Protein AF-A0A3D5JVE6-F1 (afdb_monomer_lite)

Foldseek 3Di:
DKDKDKDKDWDFAVVCVVVVHPRIDIDIFIWIDDPPDPDIDTDDPVRVVVVVVDDPPDDDDDDPPHPCNVVVVVVVVVD

Secondary structure (DSSP, 8-state):
--EEEEEEEEEE-HHHHHTTS-SEEEEEEEEEE-TTSSS-EEEPHHHHHHHTTS-SS---PPPTT-TTHHHHHHHHTT-

Radius of gyration: 17.22 Å; chains: 1; bounding box: 40×23×44 Å

pLDDT: mean 90.64, std 7.57, range [52.41, 96.88]

Structure (mmCIF, N/CA/C/O backbone):
data_AF-A0A3D5JVE6-F1
#
_entry.id   AF-A0A3D5JVE6-F1
#
loop_
_atom_site.group_PDB
_atom_site.id
_atom_site.type_symbol
_atom_site.label_atom_id
_atom_site.label_alt_id
_atom_site.label_comp_id
_atom_site.label_asym_id
_atom_site.label_entity_id
_atom_site.label_seq_id
_atom_site.pdbx_PDB_ins_code
_atom_site.Cartn_x
_atom_site.Cartn_y
_atom_site.Cartn_z
_atom_site.occupancy
_atom_site.B_iso_or_equiv
_atom_site.auth_seq_id
_atom_site.auth_comp_id
_atom_site.auth_asym_id
_atom_site.auth_atom_id
_atom_site.pdbx_PDB_model_num
ATOM 1 N N . MET A 1 1 ? 16.953 3.611 -0.803 1.00 83.88 1 MET A N 1
ATOM 2 C CA . MET A 1 1 ? 16.157 2.367 -0.832 1.00 83.88 1 MET A CA 1
ATOM 3 C C . MET A 1 1 ? 14.772 2.680 -0.304 1.00 83.88 1 MET A C 1
ATOM 5 O O . MET A 1 1 ? 14.696 3.350 0.720 1.00 83.88 1 MET A O 1
ATOM 9 N N . VAL A 1 2 ? 13.729 2.249 -1.013 1.00 90.69 2 VAL A N 1
ATOM 10 C CA . VAL A 1 2 ? 12.328 2.357 -0.583 1.00 90.69 2 VAL A CA 1
ATOM 11 C C . VAL A 1 2 ? 11.838 0.952 -0.252 1.00 90.69 2 VAL A C 1
ATOM 13 O O . VAL A 1 2 ? 12.076 0.031 -1.030 1.00 90.69 2 VAL A O 1
ATOM 16 N N . LEU A 1 3 ? 11.199 0.789 0.902 1.00 93.69 3 LEU A N 1
ATOM 17 C CA . LEU A 1 3 ? 10.528 -0.436 1.322 1.00 93.69 3 LEU A CA 1
ATOM 18 C C . LEU A 1 3 ? 9.017 -0.221 1.242 1.00 93.69 3 LEU A C 1
ATOM 20 O O . LEU A 1 3 ? 8.522 0.816 1.681 1.00 93.69 3 LEU A O 1
ATOM 24 N N . LEU A 1 4 ? 8.305 -1.208 0.706 1.00 94.25 4 LEU A N 1
ATOM 25 C CA . LEU A 1 4 ? 6.848 -1.255 0.718 1.00 94.25 4 LEU A CA 1
ATOM 26 C C . LEU A 1 4 ? 6.411 -2.306 1.729 1.00 94.25 4 LEU A C 1
ATOM 28 O O . LEU A 1 4 ? 6.878 -3.443 1.663 1.00 94.25 4 LEU A O 1
ATOM 32 N N . GLU A 1 5 ? 5.509 -1.946 2.634 1.00 95.19 5 GLU A N 1
ATOM 33 C CA . GLU A 1 5 ? 4.947 -2.902 3.586 1.00 95.19 5 GLU A CA 1
ATOM 34 C C . GLU A 1 5 ? 3.430 -2.745 3.743 1.00 95.19 5 GLU A C 1
ATOM 36 O O . GLU A 1 5 ? 2.907 -1.626 3.643 1.00 95.19 5 GLU A O 1
ATOM 41 N N . PRO A 1 6 ? 2.714 -3.852 4.008 1.00 95.75 6 PRO A N 1
ATOM 42 C CA . PRO A 1 6 ? 1.343 -3.785 4.474 1.00 95.75 6 PRO A CA 1
ATOM 43 C C . PRO A 1 6 ? 1.315 -3.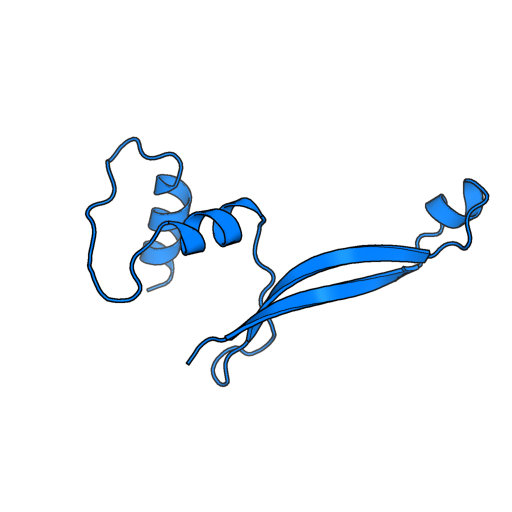232 5.902 1.00 95.75 6 PRO A C 1
ATOM 45 O O . PRO A 1 6 ? 2.095 -3.639 6.763 1.00 95.75 6 PRO A O 1
ATOM 48 N N . ARG A 1 7 ? 0.383 -2.322 6.172 1.00 95.69 7 ARG A N 1
ATOM 49 C CA . ARG A 1 7 ? 0.195 -1.705 7.481 1.00 95.69 7 ARG A CA 1
ATOM 50 C C . ARG A 1 7 ? -1.277 -1.688 7.850 1.00 95.69 7 ARG A C 1
ATOM 52 O O . ARG A 1 7 ? -2.101 -1.140 7.120 1.00 95.69 7 ARG A O 1
ATOM 59 N N . GLU A 1 8 ? -1.584 -2.278 9.001 1.00 96.62 8 GLU A N 1
ATOM 60 C CA . GLU A 1 8 ? -2.891 -2.142 9.635 1.00 96.62 8 GLU A CA 1
ATOM 61 C C . GLU A 1 8 ? -2.899 -0.892 10.521 1.00 96.62 8 GLU A C 1
ATOM 63 O O . GLU A 1 8 ? -1.982 -0.667 11.315 1.00 96.62 8 GLU A O 1
ATOM 68 N N . THR A 1 9 ? -3.941 -0.078 10.391 1.00 94.69 9 THR A N 1
ATOM 69 C CA . THR A 1 9 ? -4.242 1.024 11.304 1.00 94.69 9 THR A CA 1
ATOM 70 C C . THR A 1 9 ? -5.573 0.768 11.989 1.00 94.69 9 THR A C 1
ATOM 72 O O . THR A 1 9 ? -6.481 0.160 11.421 1.00 94.69 9 THR A O 1
ATOM 75 N N . VAL A 1 10 ? -5.687 1.228 13.233 1.00 95.88 10 VAL A N 1
ATOM 76 C CA . VAL A 1 10 ? -6.928 1.171 14.004 1.00 95.88 10 VAL A CA 1
ATOM 77 C C . VAL A 1 10 ? -7.272 2.586 14.428 1.00 95.88 10 VAL A C 1
ATOM 79 O O . VAL A 1 10 ? -6.470 3.247 15.086 1.00 95.88 10 VAL A O 1
ATOM 82 N N . ALA A 1 11 ? -8.455 3.046 14.044 1.00 95.81 11 ALA A N 1
ATOM 83 C CA . ALA A 1 11 ? -8.966 4.360 14.401 1.00 95.81 11 ALA A CA 1
ATOM 84 C C . ALA A 1 11 ? -10.283 4.227 15.161 1.00 95.81 11 ALA A C 1
ATOM 86 O O . ALA A 1 11 ? -11.048 3.287 14.937 1.00 95.81 11 ALA A O 1
ATOM 87 N N . PHE A 1 12 ? -10.549 5.181 16.050 1.00 96.50 12 PHE A N 1
ATOM 88 C CA . PHE A 1 12 ? -11.866 5.312 16.652 1.00 96.50 12 PHE A CA 1
ATOM 89 C C . PHE A 1 12 ? -12.797 6.069 15.696 1.00 96.50 12 PHE A C 1
ATOM 91 O O . PHE A 1 12 ? -12.432 7.144 15.222 1.00 96.50 12 PHE A O 1
ATOM 98 N N . GLN A 1 13 ? -13.981 5.526 15.431 1.00 96.38 13 GLN A N 1
ATOM 99 C CA . GLN A 1 13 ? -15.055 6.195 14.699 1.00 96.38 13 GLN A CA 1
ATOM 100 C C . GLN A 1 13 ? -16.320 6.160 15.551 1.00 96.38 13 GLN A C 1
ATOM 102 O O . GLN A 1 13 ? -16.769 5.092 15.973 1.00 96.38 13 GLN A O 1
ATOM 107 N N . PHE A 1 14 ? -16.878 7.337 15.829 1.00 96.25 14 PHE A N 1
ATOM 108 C CA . PHE A 1 14 ? -18.041 7.461 16.703 1.00 96.25 14 PHE A CA 1
ATOM 109 C C . PHE A 1 14 ? -19.293 6.871 16.048 1.00 96.25 14 PHE A C 1
ATOM 111 O O . PHE A 1 14 ? -20.089 6.219 16.711 1.00 96.25 14 PHE A O 1
ATOM 118 N N . GLU A 1 15 ? -19.421 7.014 14.735 1.00 96.50 15 GLU A N 1
ATOM 119 C CA . GLU A 1 15 ? -20.478 6.429 13.915 1.00 96.50 15 GLU A CA 1
ATOM 120 C C . GLU A 1 15 ? -20.492 4.902 14.053 1.00 96.50 15 GLU A C 1
ATOM 122 O O . GLU A 1 15 ? -21.527 4.319 14.360 1.00 96.50 15 GLU A O 1
ATOM 127 N N . ALA A 1 16 ? -19.319 4.262 13.969 1.00 93.00 16 ALA A N 1
ATOM 128 C CA . ALA A 1 16 ? -19.190 2.818 14.163 1.00 93.00 16 ALA A CA 1
ATOM 129 C C . ALA A 1 16 ? -19.591 2.362 15.581 1.00 93.00 16 ALA A C 1
ATOM 131 O O . ALA A 1 16 ? -20.019 1.224 15.763 1.00 93.00 16 ALA A O 1
ATOM 132 N N . LEU A 1 17 ? -19.456 3.230 16.593 1.00 96.44 17 LEU A N 1
ATOM 133 C CA . LEU A 1 17 ? -19.956 2.967 17.946 1.00 96.44 17 LEU A CA 1
ATOM 134 C C . LEU A 1 17 ? -21.484 3.098 18.007 1.00 96.44 17 LEU A C 1
ATOM 136 O O . LEU A 1 17 ? -22.148 2.260 18.614 1.00 96.44 17 LEU A O 1
ATOM 140 N N . LEU A 1 18 ? -22.043 4.138 17.384 1.00 96.88 18 LEU A N 1
ATOM 141 C CA . LEU A 1 18 ? -23.488 4.381 17.350 1.00 96.88 18 LEU A CA 1
ATOM 142 C C . LEU A 1 18 ? -24.255 3.300 16.581 1.00 96.88 18 LEU A C 1
ATOM 144 O O . LEU A 1 18 ? -25.371 2.964 16.971 1.00 96.88 18 LEU A O 1
ATOM 148 N N . ASP A 1 19 ? -23.633 2.699 15.568 1.00 95.81 19 ASP A N 1
ATOM 149 C CA . ASP A 1 19 ? -24.169 1.549 14.831 1.00 95.81 19 ASP A CA 1
ATOM 150 C C . ASP A 1 19 ? -24.113 0.231 15.640 1.00 95.81 19 ASP A C 1
ATOM 152 O O . ASP A 1 19 ? -24.442 -0.842 15.131 1.00 95.81 19 ASP A O 1
ATOM 156 N N . GLY A 1 20 ? -23.718 0.294 16.919 1.00 94.00 20 GLY A N 1
ATOM 157 C CA . GLY A 1 20 ? -23.675 -0.842 17.844 1.00 94.00 20 GLY A CA 1
ATOM 158 C C . GLY A 1 20 ? -22.359 -1.623 17.834 1.00 94.00 20 GLY A C 1
ATOM 159 O O . GLY A 1 20 ? -22.293 -2.707 18.416 1.00 94.00 20 GLY A O 1
ATOM 160 N N . GLY A 1 21 ? -21.320 -1.101 17.177 1.00 93.19 21 GLY A N 1
ATOM 161 C CA . GLY A 1 21 ? -19.970 -1.662 17.195 1.00 93.19 21 GLY A CA 1
ATOM 162 C C . GLY A 1 21 ? -19.159 -1.262 18.432 1.00 93.19 21 GLY A C 1
ATOM 163 O O . GLY A 1 21 ? -19.669 -0.699 19.397 1.00 93.19 21 GLY A O 1
ATOM 164 N N . ASP A 1 22 ? -17.852 -1.528 18.403 1.00 94.44 22 ASP A N 1
ATOM 165 C CA . ASP A 1 22 ? -16.905 -1.151 19.468 1.00 94.44 22 ASP A CA 1
ATOM 166 C C . ASP A 1 22 ? -16.214 0.202 19.207 1.00 94.44 22 ASP A C 1
ATOM 168 O O . ASP A 1 22 ? -15.248 0.571 19.882 1.00 94.44 22 ASP A O 1
ATOM 172 N N . GLY A 1 23 ? -16.702 0.935 18.202 1.00 95.31 23 GLY A N 1
ATOM 173 C CA . GLY A 1 23 ? -16.138 2.198 17.752 1.00 95.31 23 GLY A CA 1
ATOM 174 C C . GLY A 1 23 ? -14.760 2.076 17.108 1.00 95.31 23 GLY A C 1
ATOM 175 O O . GLY A 1 23 ? -14.143 3.105 16.867 1.00 95.31 23 GLY A O 1
ATOM 176 N N . ARG A 1 24 ? -14.234 0.873 16.834 1.00 96.19 24 ARG A N 1
ATOM 177 C CA . ARG A 1 24 ? -12.918 0.687 16.210 1.00 96.19 24 ARG A CA 1
ATOM 178 C C . ARG A 1 24 ? -13.069 0.278 14.755 1.00 96.19 24 ARG A C 1
ATOM 180 O O . ARG A 1 24 ? -13.649 -0.754 14.439 1.00 96.19 24 ARG A O 1
AT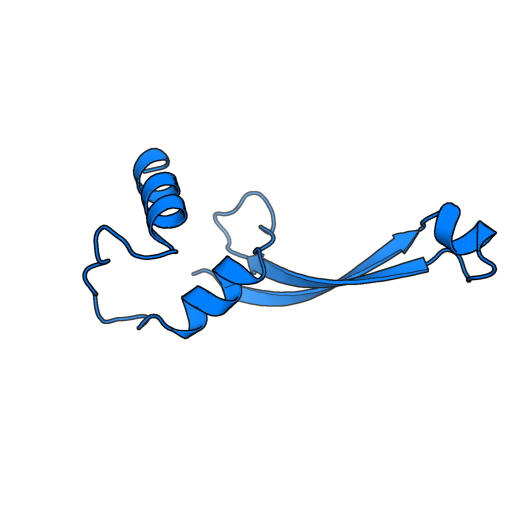OM 187 N N . VAL A 1 25 ? -12.448 1.042 13.867 1.00 95.69 25 VAL A N 1
ATOM 188 C CA . VAL A 1 25 ? -12.350 0.702 12.448 1.00 95.69 25 VAL A CA 1
ATOM 189 C C . VAL A 1 25 ? -10.908 0.367 12.115 1.00 95.69 25 VAL A C 1
ATOM 191 O O . VAL A 1 25 ? -9.988 1.128 12.422 1.00 95.69 25 VAL A O 1
ATOM 194 N N . ARG A 1 26 ? -10.726 -0.804 11.503 1.00 95.19 26 ARG A N 1
ATOM 195 C CA . ARG A 1 26 ? -9.436 -1.282 11.010 1.00 95.19 26 ARG A CA 1
ATOM 196 C C . ARG A 1 26 ? -9.329 -0.987 9.526 1.00 95.19 26 ARG A C 1
ATOM 198 O O . ARG A 1 26 ? -10.275 -1.235 8.783 1.00 95.19 26 ARG A O 1
ATOM 205 N N . ALA A 1 27 ? -8.172 -0.507 9.098 1.00 93.81 27 ALA A N 1
ATOM 206 C CA . ALA A 1 27 ? -7.849 -0.364 7.690 1.00 93.81 27 ALA A CA 1
ATOM 207 C C . ALA A 1 27 ? -6.502 -1.026 7.416 1.00 93.81 27 ALA A C 1
ATOM 209 O O . ALA A 1 27 ? -5.526 -0.770 8.119 1.00 93.81 27 ALA A O 1
ATOM 210 N N . LEU A 1 28 ? -6.454 -1.869 6.386 1.00 95.06 28 LEU A N 1
ATOM 211 C CA . LEU A 1 28 ? -5.217 -2.437 5.871 1.00 95.06 28 LEU A CA 1
ATOM 212 C C . LEU A 1 28 ? -4.843 -1.691 4.592 1.00 95.06 28 LEU A C 1
ATOM 214 O O . LEU A 1 28 ? -5.642 -1.615 3.660 1.00 95.06 28 LEU A O 1
ATOM 218 N N . GLY A 1 29 ? -3.635 -1.141 4.549 1.00 94.44 29 GLY A N 1
ATOM 219 C CA . GLY A 1 29 ? -3.123 -0.417 3.391 1.00 94.44 29 GLY A CA 1
ATOM 220 C C . GLY A 1 29 ? -1.639 -0.665 3.178 1.00 94.44 29 GLY A C 1
ATOM 221 O O . GLY A 1 29 ? -0.996 -1.353 3.966 1.00 94.44 29 GLY A O 1
ATOM 222 N N . TRP A 1 30 ? -1.093 -0.093 2.111 1.00 96.38 30 TRP A N 1
ATOM 223 C CA . TRP A 1 30 ? 0.336 -0.156 1.816 1.00 96.38 30 TRP A CA 1
ATOM 224 C C . TRP A 1 30 ? 1.000 1.183 2.091 1.00 96.38 30 TRP A C 1
ATOM 226 O O . TRP A 1 30 ? 0.442 2.236 1.779 1.00 96.38 30 TRP A O 1
ATOM 236 N N . VAL A 1 31 ? 2.205 1.138 2.653 1.00 96.62 31 VAL A N 1
ATOM 237 C CA . VAL A 1 31 ? 3.019 2.330 2.896 1.00 96.62 31 VAL A CA 1
ATOM 238 C C . VAL A 1 31 ? 4.414 2.170 2.306 1.00 96.62 31 VAL A C 1
ATOM 240 O O . VAL A 1 31 ? 5.006 1.093 2.370 1.00 96.62 31 VAL A O 1
ATOM 243 N N . ALA A 1 32 ? 4.939 3.259 1.749 1.00 95.88 32 ALA A N 1
ATOM 244 C CA . ALA A 1 32 ? 6.334 3.409 1.376 1.00 95.88 32 ALA A CA 1
ATOM 245 C C . ALA A 1 32 ? 7.130 4.031 2.525 1.00 95.88 32 ALA A C 1
ATOM 247 O O . ALA A 1 32 ? 6.746 5.054 3.099 1.00 95.88 32 ALA A O 1
ATOM 248 N N . LEU A 1 33 ? 8.268 3.414 2.823 1.00 95.38 33 LEU A N 1
ATOM 249 C CA . LEU A 1 33 ? 9.220 3.816 3.848 1.00 95.38 33 LEU A CA 1
ATOM 250 C C . LEU A 1 33 ? 10.593 4.001 3.211 1.00 95.38 33 LEU A C 1
ATOM 252 O O . LEU A 1 33 ? 11.075 3.122 2.496 1.00 95.38 33 LEU A O 1
ATOM 256 N N . ALA A 1 34 ? 11.256 5.116 3.496 1.00 95.12 34 ALA A N 1
ATOM 257 C CA . ALA A 1 34 ? 12.641 5.321 3.098 1.00 95.12 34 ALA A CA 1
ATOM 258 C C . ALA A 1 34 ? 13.317 6.366 3.995 1.00 95.12 34 ALA A C 1
ATOM 260 O O . ALA A 1 34 ? 12.639 7.287 4.443 1.00 95.12 34 ALA A O 1
ATOM 261 N N . PRO A 1 35 ? 14.647 6.297 4.202 1.00 93.50 35 PRO A N 1
ATOM 262 C CA . PRO A 1 35 ? 15.368 7.265 5.038 1.00 93.50 35 PRO A CA 1
ATOM 263 C C . PRO A 1 35 ? 15.276 8.724 4.570 1.00 93.50 35 PRO A C 1
ATOM 265 O O . PRO A 1 35 ? 15.521 9.628 5.355 1.00 93.50 35 PRO A O 1
ATOM 268 N N . HIS A 1 36 ? 14.975 8.948 3.288 1.00 91.25 36 HIS A N 1
ATOM 269 C CA . HIS A 1 36 ? 14.845 10.281 2.692 1.00 91.25 36 HIS A CA 1
ATOM 270 C C . HIS A 1 36 ? 13.394 10.779 2.636 1.00 91.25 36 HIS A C 1
ATOM 272 O O . HIS A 1 36 ? 13.156 11.881 2.153 1.00 91.25 36 HIS A O 1
ATOM 278 N N . LEU A 1 37 ? 12.422 9.973 3.077 1.00 92.94 37 LEU A N 1
ATOM 279 C CA . LEU A 1 37 ? 11.045 10.425 3.234 1.00 92.94 37 LEU A CA 1
ATOM 280 C C . LEU A 1 37 ? 10.902 11.037 4.626 1.00 92.94 37 LEU A C 1
ATOM 282 O O . LEU A 1 37 ? 11.279 10.411 5.614 1.00 92.94 37 LEU A O 1
ATOM 286 N N . GLU A 1 38 ? 10.323 12.235 4.707 1.00 94.75 38 GLU A N 1
ATOM 287 C CA . GLU A 1 38 ? 10.041 12.890 5.993 1.00 94.75 38 GLU A CA 1
ATOM 288 C C . GLU A 1 38 ? 9.112 12.040 6.871 1.00 94.75 38 GLU A C 1
ATOM 290 O O . GLU A 1 38 ? 9.226 12.024 8.095 1.00 94.75 38 GLU A O 1
ATOM 295 N N . GLN A 1 39 ? 8.208 11.295 6.232 1.00 95.06 39 GLN A N 1
ATOM 296 C CA . GLN A 1 39 ? 7.269 10.392 6.877 1.00 95.06 39 GLN A CA 1
ATOM 297 C C . GLN A 1 39 ? 6.867 9.251 5.931 1.00 95.06 39 GLN A C 1
ATOM 299 O O . GLN A 1 39 ? 7.016 9.381 4.712 1.00 95.06 39 GLN A O 1
ATOM 304 N N . PRO A 1 40 ? 6.318 8.141 6.459 1.00 94.75 40 PRO A N 1
ATOM 305 C CA . PRO A 1 40 ? 5.735 7.093 5.631 1.00 94.75 40 PRO A CA 1
ATOM 306 C C . PRO A 1 40 ? 4.677 7.657 4.676 1.00 94.75 40 PRO A C 1
ATOM 308 O O . PRO A 1 40 ? 3.838 8.467 5.078 1.00 94.75 40 PRO A O 1
ATOM 311 N N . VAL A 1 41 ? 4.693 7.199 3.426 1.00 94.69 41 VAL A N 1
ATOM 312 C CA . VAL A 1 41 ? 3.748 7.640 2.390 1.00 94.69 41 VAL A CA 1
ATOM 313 C C . VAL A 1 41 ? 2.760 6.518 2.103 1.00 94.69 41 VAL A C 1
ATOM 315 O O . VAL A 1 41 ? 3.170 5.418 1.747 1.00 94.69 41 VAL A O 1
ATOM 318 N N . ALA A 1 42 ? 1.462 6.776 2.259 1.00 94.94 42 ALA A N 1
ATOM 319 C CA . ALA A 1 42 ? 0.427 5.804 1.916 1.00 94.94 42 ALA A CA 1
ATOM 320 C C . ALA A 1 42 ? 0.301 5.647 0.394 1.00 94.94 42 ALA A C 1
ATOM 322 O O . ALA A 1 42 ? 0.321 6.634 -0.342 1.00 94.94 42 ALA A O 1
ATOM 323 N N . LEU A 1 43 ? 0.146 4.407 -0.069 1.00 93.56 43 LEU A N 1
ATOM 324 C CA . LEU A 1 43 ? -0.117 4.088 -1.468 1.00 93.56 43 LEU A CA 1
ATOM 325 C C . LEU A 1 43 ? -1.616 3.889 -1.684 1.00 93.56 43 LEU A C 1
ATOM 327 O O . LEU A 1 43 ? -2.297 3.252 -0.877 1.00 93.56 43 LEU A O 1
ATOM 331 N N . SER A 1 44 ? -2.117 4.376 -2.819 1.00 92.19 44 SER A N 1
ATOM 332 C CA . SER A 1 44 ? -3.430 3.964 -3.309 1.00 92.19 44 SER A CA 1
ATOM 333 C C . SER A 1 44 ? -3.387 2.500 -3.763 1.00 92.19 44 SER A C 1
ATOM 335 O O . SER A 1 44 ? -2.339 1.989 -4.168 1.00 92.19 44 SER A O 1
ATOM 337 N N . ALA A 1 45 ? -4.539 1.825 -3.745 1.00 90.56 45 ALA A N 1
ATOM 338 C CA . ALA A 1 45 ? -4.645 0.454 -4.250 1.00 90.56 45 ALA A CA 1
ATOM 339 C C . ALA A 1 45 ? -4.225 0.353 -5.730 1.00 90.56 45 ALA A C 1
ATOM 341 O O . ALA A 1 45 ? -3.564 -0.604 -6.121 1.00 90.56 45 ALA A O 1
ATOM 342 N N . GLN A 1 46 ? -4.545 1.374 -6.536 1.00 90.56 46 GLN A N 1
ATOM 343 C CA . GLN A 1 46 ? -4.139 1.445 -7.941 1.00 90.56 46 GLN A CA 1
ATOM 344 C C . GLN A 1 46 ? -2.615 1.549 -8.092 1.00 90.56 46 GLN A C 1
ATOM 346 O O . GLN A 1 46 ? -2.030 0.796 -8.866 1.00 90.56 46 GLN A O 1
ATOM 351 N N . ALA A 1 47 ? -1.959 2.423 -7.320 1.00 90.25 47 ALA A N 1
ATOM 352 C CA . ALA A 1 47 ? -0.505 2.575 -7.365 1.00 90.25 47 ALA A CA 1
ATOM 353 C C . ALA A 1 47 ? 0.217 1.299 -6.909 1.00 90.25 47 ALA A C 1
ATOM 355 O O . ALA A 1 47 ? 1.191 0.877 -7.530 1.00 90.25 47 ALA A O 1
ATOM 356 N N . GLN A 1 48 ? -0.284 0.654 -5.851 1.00 92.12 48 GLN A N 1
ATOM 357 C CA . GLN A 1 48 ? 0.266 -0.609 -5.364 1.00 92.12 48 GLN A CA 1
ATOM 358 C C . GLN A 1 48 ? 0.128 -1.734 -6.399 1.00 92.12 48 GLN A C 1
ATOM 360 O O . GLN A 1 48 ? 1.083 -2.480 -6.610 1.00 92.12 48 GLN A O 1
ATOM 365 N N . ALA A 1 49 ? -1.025 -1.845 -7.063 1.00 92.00 49 ALA A N 1
ATOM 366 C CA . ALA A 1 49 ? -1.231 -2.838 -8.112 1.00 92.00 49 ALA A CA 1
ATOM 367 C C . ALA A 1 49 ? -0.302 -2.602 -9.313 1.00 92.00 49 ALA A C 1
ATOM 369 O O . ALA A 1 49 ? 0.326 -3.546 -9.790 1.00 92.00 49 ALA A O 1
ATOM 370 N N . TRP A 1 50 ? -0.159 -1.348 -9.755 1.00 90.31 50 TRP A N 1
ATOM 371 C CA . TRP A 1 50 ? 0.691 -1.004 -10.896 1.00 90.31 50 TRP A CA 1
ATOM 372 C C . TRP A 1 50 ? 2.174 -1.295 -10.647 1.00 90.31 50 TRP A C 1
ATOM 374 O O . TRP A 1 50 ? 2.856 -1.820 -11.520 1.00 90.31 50 TRP A O 1
ATOM 384 N N . LEU A 1 51 ? 2.683 -1.059 -9.433 1.00 89.12 51 LEU A N 1
ATOM 385 C CA . LEU A 1 51 ? 4.065 -1.421 -9.090 1.00 89.12 51 LEU A CA 1
ATOM 386 C C . LEU A 1 51 ? 4.352 -2.916 -9.291 1.00 89.12 51 LEU A C 1
ATOM 388 O O . LEU A 1 51 ? 5.459 -3.277 -9.682 1.00 89.12 51 LEU A O 1
ATOM 392 N N . GLY A 1 52 ? 3.358 -3.781 -9.069 1.00 90.56 52 GLY A N 1
ATOM 393 C CA . GLY A 1 52 ? 3.479 -5.222 -9.292 1.00 90.56 52 GLY A CA 1
ATOM 394 C C . GLY A 1 52 ? 3.561 -5.629 -10.766 1.00 90.56 52 GLY A C 1
ATOM 395 O O . GLY A 1 52 ? 3.950 -6.759 -11.055 1.00 90.56 52 GLY A O 1
ATOM 396 N N . THR A 1 53 ? 3.217 -4.736 -11.698 1.00 91.06 53 THR A N 1
ATOM 397 C CA . THR A 1 53 ? 3.284 -5.002 -13.144 1.00 91.06 53 THR A CA 1
ATOM 398 C C . THR A 1 53 ? 4.579 -4.509 -13.784 1.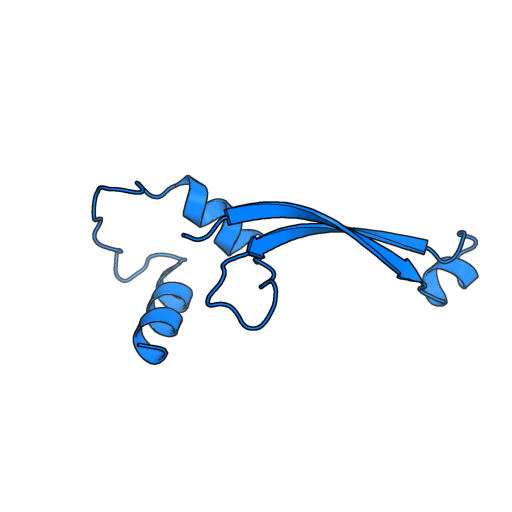00 91.06 53 THR A C 1
ATOM 400 O O . THR A 1 53 ? 4.836 -4.810 -14.947 1.00 91.06 53 THR A O 1
ATOM 403 N N . LEU A 1 54 ? 5.391 -3.740 -13.054 1.00 89.31 54 LEU A N 1
ATOM 404 C CA . LEU A 1 54 ? 6.600 -3.111 -13.577 1.00 89.31 54 LEU A CA 1
ATOM 405 C C . LEU A 1 54 ? 7.848 -3.926 -13.236 1.00 89.31 54 LEU A C 1
ATOM 407 O O . LEU A 1 54 ? 7.992 -4.477 -12.145 1.00 89.31 54 LEU A O 1
ATOM 411 N N . SER A 1 55 ? 8.795 -3.962 -14.173 1.00 89.75 55 SER A N 1
ATOM 412 C CA . SER A 1 55 ? 10.122 -4.501 -13.891 1.00 89.75 55 SER A CA 1
ATOM 413 C C . SER A 1 55 ? 10.918 -3.505 -13.040 1.00 89.75 55 SER A C 1
ATOM 415 O O . SER A 1 55 ? 10.976 -2.327 -13.388 1.00 89.75 55 SER A O 1
ATOM 417 N N . PRO A 1 56 ? 11.619 -3.952 -11.983 1.00 86.81 56 PRO A N 1
ATOM 418 C CA . PRO A 1 56 ? 12.486 -3.077 -11.197 1.00 86.81 56 PRO A CA 1
ATOM 419 C C . PRO A 1 56 ? 13.787 -2.703 -11.927 1.00 86.81 56 PRO A C 1
ATOM 421 O O . PRO A 1 56 ? 14.608 -1.967 -11.382 1.00 86.81 56 PRO A O 1
ATOM 424 N N . SER A 1 57 ? 14.043 -3.260 -13.115 1.00 92.62 57 SER A N 1
ATOM 425 C CA . SER A 1 57 ? 15.325 -3.095 -13.821 1.00 92.62 57 SER A CA 1
ATOM 426 C C . SER A 1 57 ? 15.195 -2.889 -15.327 1.00 92.62 57 SER A C 1
ATOM 428 O O . SER A 1 57 ? 16.184 -2.546 -15.971 1.00 92.62 57 SER A O 1
ATOM 430 N N . ALA A 1 58 ? 14.009 -3.100 -15.899 1.00 94.00 58 ALA A N 1
ATOM 431 C CA . ALA A 1 58 ? 13.760 -2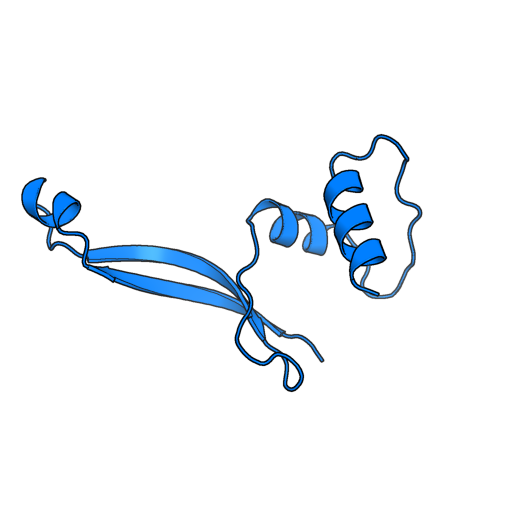.888 -17.318 1.00 94.00 58 ALA A CA 1
ATOM 432 C C . ALA A 1 58 ? 12.825 -1.696 -17.502 1.00 94.00 58 ALA A C 1
ATOM 434 O O . ALA A 1 58 ? 11.719 -1.677 -16.966 1.00 94.00 58 ALA A O 1
ATOM 435 N N . TRP A 1 59 ? 13.285 -0.723 -18.280 1.00 91.25 59 TRP A N 1
ATOM 436 C CA . TRP A 1 59 ? 12.470 0.407 -18.692 1.00 91.25 59 TRP A CA 1
ATOM 437 C C . TRP A 1 59 ? 11.412 -0.044 -19.696 1.00 91.25 59 TRP A C 1
ATOM 439 O O . TRP A 1 59 ? 11.679 -0.875 -20.565 1.00 91.25 59 TRP A O 1
ATOM 449 N N . THR A 1 60 ? 10.223 0.533 -19.583 1.00 88.75 60 THR A N 1
ATOM 450 C CA . THR A 1 60 ? 9.106 0.314 -20.502 1.00 88.75 60 THR A CA 1
ATOM 451 C C . THR A 1 60 ? 8.535 1.658 -20.914 1.00 88.75 60 THR A C 1
ATOM 453 O O . THR A 1 60 ? 8.382 2.545 -20.073 1.00 88.75 60 THR A O 1
ATOM 456 N N . GLU A 1 61 ? 8.197 1.807 -22.191 1.00 88.75 61 GLU A N 1
ATOM 457 C CA . GLU A 1 61 ? 7.441 2.967 -22.654 1.00 88.75 61 GLU A CA 1
ATOM 458 C C . GLU A 1 61 ? 6.000 2.878 -22.153 1.00 88.75 61 GLU A C 1
ATOM 460 O O . GLU A 1 61 ? 5.371 1.818 -22.208 1.00 88.75 61 GLU A O 1
ATOM 465 N N . LEU A 1 62 ? 5.479 3.997 -21.655 1.00 88.12 62 LEU A N 1
ATOM 466 C CA . LEU A 1 62 ? 4.083 4.103 -21.261 1.00 88.12 62 LEU A CA 1
ATOM 467 C C . LEU A 1 62 ? 3.268 4.596 -22.460 1.00 88.12 62 LEU A C 1
ATOM 469 O O . LEU A 1 62 ? 3.544 5.670 -22.997 1.00 88.12 62 LEU A O 1
ATOM 473 N N . ALA A 1 63 ? 2.274 3.814 -22.887 1.00 88.06 63 ALA A N 1
ATOM 474 C CA . ALA A 1 63 ? 1.394 4.196 -23.990 1.00 88.06 63 ALA A CA 1
ATOM 475 C C . ALA A 1 63 ? 0.627 5.482 -23.653 1.00 88.06 63 ALA A C 1
ATOM 477 O O . ALA A 1 63 ? 0.183 5.649 -22.522 1.00 88.06 63 ALA A O 1
ATOM 478 N N . ALA A 1 64 ? 0.449 6.377 -24.632 1.00 86.69 64 ALA A N 1
ATOM 479 C CA . ALA A 1 64 ? -0.157 7.701 -24.433 1.00 86.69 64 ALA A CA 1
ATOM 480 C C . ALA A 1 64 ? -1.575 7.658 -23.820 1.00 86.69 64 ALA A C 1
ATOM 482 O O . ALA A 1 64 ? -1.989 8.600 -23.148 1.00 86.69 64 ALA A O 1
ATOM 483 N N . ASP A 1 65 ? -2.302 6.568 -24.053 1.00 89.25 65 ASP A N 1
ATOM 484 C CA . ASP A 1 65 ? -3.662 6.295 -23.588 1.00 89.25 65 ASP A CA 1
ATOM 485 C C . ASP A 1 65 ? -3.719 5.327 -22.393 1.00 89.25 65 ASP A C 1
ATOM 487 O O . ASP A 1 65 ? -4.806 4.903 -21.993 1.00 89.25 65 ASP A O 1
ATOM 491 N N . ALA A 1 66 ? -2.571 4.985 -21.801 1.00 88.19 66 ALA A N 1
ATOM 492 C CA . ALA A 1 66 ? -2.509 4.132 -20.624 1.00 88.19 66 ALA A CA 1
ATOM 493 C C . ALA A 1 66 ? -3.313 4.740 -19.465 1.00 88.19 66 ALA A C 1
ATOM 495 O O . ALA A 1 66 ? -3.252 5.946 -19.200 1.00 88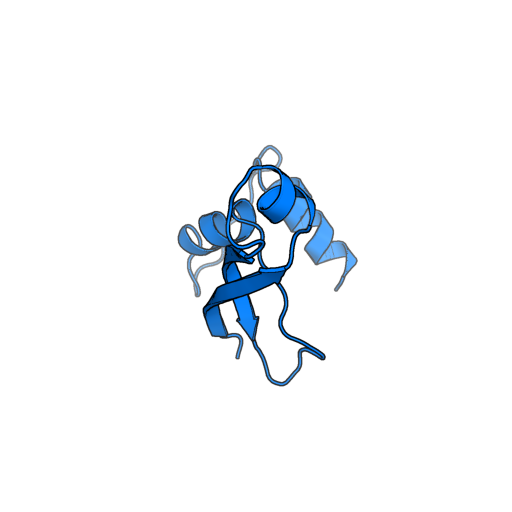.19 66 ALA A O 1
ATOM 496 N N . ALA A 1 67 ? -4.033 3.895 -18.725 1.00 87.31 67 ALA A N 1
ATOM 497 C CA . ALA A 1 67 ? -4.848 4.328 -17.590 1.00 87.31 67 ALA A CA 1
ATOM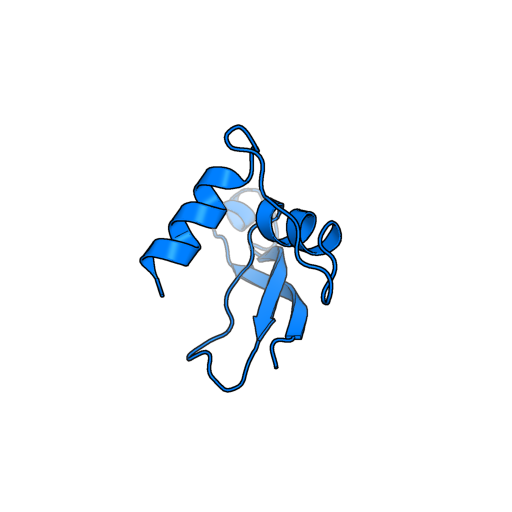 498 C C . ALA A 1 67 ? -4.003 4.987 -16.483 1.00 87.31 67 ALA A C 1
ATOM 500 O O . ALA A 1 67 ? -4.507 5.780 -15.690 1.00 87.31 67 ALA A O 1
ATOM 501 N N . GLU A 1 68 ? -2.712 4.669 -16.445 1.00 87.56 68 GLU A N 1
ATOM 502 C CA . GLU A 1 68 ? -1.729 5.140 -15.478 1.00 87.56 68 GLU A CA 1
ATOM 503 C C . GLU A 1 68 ? -1.022 6.431 -15.917 1.00 87.56 68 GLU A C 1
ATOM 505 O O . GLU A 1 68 ? -0.271 7.017 -15.136 1.00 87.56 68 GLU A O 1
ATOM 510 N N . MET A 1 69 ? -1.294 6.924 -17.133 1.00 88.19 69 MET A N 1
ATOM 511 C CA . MET A 1 69 ? -0.727 8.168 -17.664 1.00 88.19 69 MET A CA 1
ATOM 512 C C . MET A 1 69 ? -0.907 9.384 -16.735 1.00 88.19 69 MET A C 1
ATOM 514 O O . MET A 1 69 ? 0.061 10.126 -16.558 1.00 88.19 69 MET A O 1
ATOM 518 N N . PRO A 1 70 ? -2.066 9.597 -16.071 1.00 86.44 70 PRO A N 1
ATOM 519 C CA . PRO A 1 70 ? -2.207 10.691 -15.110 1.00 86.44 70 PRO A CA 1
ATOM 520 C C . PRO A 1 70 ? -1.199 10.600 -13.957 1.00 86.44 70 PRO A C 1
ATOM 522 O O . PRO A 1 70 ? -0.648 11.610 -13.530 1.00 86.44 70 PRO A O 1
ATOM 525 N N . MET A 1 71 ? -0.909 9.385 -13.485 1.00 84.06 71 MET A N 1
ATOM 526 C CA . MET A 1 71 ? 0.040 9.162 -12.395 1.00 84.06 71 MET A CA 1
ATOM 527 C C . MET A 1 71 ? 1.487 9.381 -12.855 1.00 84.06 71 MET A C 1
ATOM 529 O O . MET A 1 71 ? 2.288 9.947 -12.115 1.00 84.06 71 MET A O 1
ATOM 533 N N . ALA A 1 72 ? 1.818 9.001 -14.093 1.00 83.44 72 ALA A N 1
ATOM 534 C CA . ALA A 1 72 ? 3.124 9.288 -14.686 1.00 83.44 72 ALA A CA 1
ATOM 535 C C . ALA A 1 72 ? 3.376 10.801 -14.843 1.00 83.44 72 ALA A C 1
ATOM 537 O O . ALA A 1 72 ? 4.468 11.279 -14.544 1.00 83.44 72 ALA A O 1
ATOM 538 N N . GLN A 1 73 ? 2.357 11.571 -15.234 1.00 85.31 73 GLN A N 1
ATOM 539 C CA . GLN A 1 73 ? 2.449 13.032 -15.349 1.00 85.31 73 GLN A CA 1
ATOM 540 C C . GLN A 1 73 ? 2.667 13.724 -13.994 1.00 85.31 73 GLN A C 1
ATOM 542 O O . GLN A 1 73 ? 3.369 14.733 -13.909 1.00 85.31 73 GLN A O 1
ATOM 547 N N . GLU A 1 74 ? 2.092 13.191 -12.912 1.00 83.50 74 GLU A N 1
ATOM 548 C CA . GLU A 1 74 ? 2.337 13.715 -11.565 1.00 83.50 74 GLU A CA 1
ATOM 549 C C . GLU A 1 74 ? 3.787 13.530 -11.104 1.00 83.50 74 GLU A C 1
ATOM 551 O O . GLU A 1 74 ? 4.295 14.385 -10.371 1.00 83.50 74 GLU A O 1
ATOM 556 N N . LEU A 1 75 ? 4.447 12.447 -11.531 1.00 74.69 75 LEU A N 1
ATOM 557 C CA . LEU A 1 75 ? 5.856 12.187 -11.230 1.00 74.69 75 LEU A CA 1
ATOM 558 C C . LEU A 1 75 ? 6.774 13.184 -11.944 1.00 74.69 75 LEU A C 1
ATOM 560 O O . LEU A 1 75 ? 7.666 13.735 -11.303 1.00 74.69 75 LEU A O 1
ATOM 564 N N . ASP A 1 76 ? 6.516 13.463 -13.224 1.00 74.69 76 ASP A N 1
ATOM 565 C CA . ASP A 1 76 ? 7.307 14.408 -14.029 1.00 74.69 76 ASP A CA 1
ATOM 566 C C . ASP A 1 76 ? 7.257 15.833 -13.452 1.00 74.69 76 ASP A C 1
ATOM 568 O O . ASP A 1 76 ? 8.265 16.522 -13.350 1.00 74.69 76 ASP A O 1
ATOM 572 N N . ARG A 1 77 ? 6.092 16.252 -12.941 1.00 71.62 77 ARG A N 1
ATOM 573 C CA . ARG A 1 77 ? 5.915 17.573 -12.311 1.00 71.62 77 ARG A CA 1
ATOM 574 C C . ARG A 1 77 ? 6.672 17.747 -10.986 1.00 71.62 77 ARG A C 1
ATOM 576 O O . ARG A 1 77 ? 6.829 18.874 -10.518 1.00 71.62 77 ARG A O 1
ATOM 583 N N . LYS A 1 78 ? 7.053 16.649 -10.331 1.00 59.25 78 LYS A N 1
ATOM 584 C CA . LYS A 1 78 ? 7.725 16.647 -9.023 1.00 59.25 78 LYS A CA 1
ATOM 585 C C . LYS A 1 78 ? 9.249 16.517 -9.118 1.00 59.25 78 LYS A C 1
ATOM 587 O O . LYS A 1 78 ? 9.893 16.566 -8.067 1.00 59.25 78 LYS A O 1
ATOM 592 N N . SER A 1 79 ? 9.794 16.329 -10.320 1.00 52.41 79 SER A N 1
ATOM 593 C CA . SER A 1 79 ? 11.225 16.137 -10.573 1.00 52.41 79 SER A CA 1
ATOM 594 C C . SER A 1 79 ? 11.915 17.400 -11.080 1.00 52.41 79 SER A C 1
ATOM 596 O O . SER A 1 79 ? 13.164 17.400 -10.993 1.00 52.41 79 SER A O 1
#

Sequence (79 aa):
MVLLEPRETVAFQFEALLDGGDGRVRALGWVALAPHLEQPVALSAQAQAWLGTLSPSAWTELAADAAEMPMAQELDRKS